Protein AF-A0A497RHJ5-F1 (afdb_monomer)

pLDDT: mean 72.8, std 21.49, range [38.78, 97.12]

Sequence (114 aa):
YRVYANDSAGNMNVSETRVVTVAVPTSTSSPTHTAPMDSDGDGVLDGVEDNVPNGGDGNYDGVKDSMQDNVASIPSATEMGYITIETDKGYLRNVRSCTKEEFGILLSIWIGWF

Structure (mmCIF, N/CA/C/O backbone):
data_AF-A0A497RHJ5-F1
#
_entry.id   AF-A0A497RHJ5-F1
#
loop_
_atom_site.group_PDB
_atom_site.id
_atom_site.type_symbol
_atom_site.label_atom_id
_atom_site.label_alt_id
_atom_site.label_comp_id
_atom_site.label_asym_id
_atom_site.label_entity_id
_atom_site.label_seq_id
_atom_site.pdbx_PDB_ins_code
_atom_site.Cartn_x
_atom_site.Cartn_y
_atom_site.Cartn_z
_atom_site.occupancy
_atom_site.B_iso_or_equiv
_atom_site.auth_seq_id
_atom_site.auth_comp_id
_atom_site.auth_asym_id
_atom_site.auth_atom_id
_atom_site.pdbx_PDB_model_num
ATOM 1 N N . TYR A 1 1 ? 11.404 -48.930 -3.145 1.00 38.78 1 TYR A N 1
ATOM 2 C CA . TYR A 1 1 ? 11.590 -47.704 -3.946 1.00 38.78 1 TYR A CA 1
ATOM 3 C C . TYR A 1 1 ? 13.082 -47.399 -3.966 1.00 38.78 1 TYR A C 1
ATOM 5 O O . TYR A 1 1 ? 13.722 -47.550 -2.934 1.00 38.78 1 TYR A O 1
ATOM 13 N N . ARG A 1 2 ? 13.675 -47.109 -5.127 1.00 42.50 2 ARG A N 1
ATOM 14 C CA . ARG A 1 2 ? 15.106 -46.776 -5.230 1.00 42.50 2 ARG A CA 1
ATOM 15 C C . ARG A 1 2 ? 15.224 -45.258 -5.257 1.00 42.50 2 ARG A C 1
ATOM 17 O O . ARG A 1 2 ? 14.594 -44.628 -6.097 1.00 42.50 2 ARG A O 1
ATOM 24 N N . VAL A 1 3 ? 15.962 -44.693 -4.309 1.00 41.69 3 VAL A N 1
ATOM 25 C CA . VAL A 1 3 ? 16.233 -43.255 -4.254 1.00 41.69 3 VAL A CA 1
ATOM 26 C C . VAL A 1 3 ? 17.540 -43.022 -5.002 1.00 41.69 3 VAL A C 1
ATOM 28 O O . VAL A 1 3 ? 18.579 -43.525 -4.585 1.00 41.69 3 VAL A O 1
ATOM 31 N N . TYR A 1 4 ? 17.479 -42.304 -6.119 1.00 51.38 4 TYR A N 1
ATOM 32 C CA . TYR A 1 4 ? 18.660 -41.786 -6.804 1.00 51.38 4 TYR A CA 1
ATOM 33 C C . TYR A 1 4 ? 18.861 -40.358 -6.297 1.00 51.38 4 TYR A C 1
ATOM 35 O O . TYR A 1 4 ? 18.154 -39.451 -6.725 1.00 51.38 4 TYR A O 1
ATOM 43 N N . ALA A 1 5 ? 19.737 -40.166 -5.314 1.00 48.12 5 ALA A N 1
ATOM 44 C CA . ALA A 1 5 ? 20.146 -38.824 -4.918 1.00 48.12 5 ALA A CA 1
ATOM 45 C C . ALA A 1 5 ? 21.242 -38.359 -5.885 1.00 48.12 5 ALA A C 1
ATOM 47 O O . ALA A 1 5 ? 22.239 -39.057 -6.050 1.00 48.12 5 ALA A O 1
ATOM 48 N N . ASN A 1 6 ? 21.036 -37.211 -6.529 1.00 50.47 6 ASN A N 1
ATOM 49 C CA . ASN A 1 6 ? 22.074 -36.502 -7.268 1.00 50.47 6 ASN A CA 1
ATOM 50 C C . ASN A 1 6 ? 22.592 -35.396 -6.348 1.00 50.47 6 ASN A C 1
ATOM 52 O O . ASN A 1 6 ? 21.800 -34.563 -5.901 1.00 50.47 6 ASN A O 1
ATOM 56 N N . ASP A 1 7 ? 23.880 -35.404 -6.021 1.00 53.31 7 ASP A N 1
ATOM 57 C CA . ASP A 1 7 ? 24.500 -34.255 -5.369 1.00 53.31 7 ASP A CA 1
ATOM 58 C C . ASP A 1 7 ? 24.890 -33.198 -6.418 1.00 53.31 7 ASP A C 1
ATOM 60 O O . ASP A 1 7 ? 24.920 -33.454 -7.625 1.00 53.31 7 ASP A O 1
ATOM 64 N N . SER A 1 8 ? 25.167 -31.972 -5.971 1.00 50.38 8 SER A N 1
ATOM 65 C CA . SER A 1 8 ? 25.515 -30.848 -6.855 1.00 50.38 8 SER A CA 1
ATOM 66 C C . SER A 1 8 ? 26.863 -31.010 -7.580 1.00 50.38 8 SER A C 1
ATOM 68 O O . SER A 1 8 ? 27.282 -30.090 -8.278 1.00 50.38 8 SER A O 1
ATOM 70 N N . ALA A 1 9 ? 27.544 -32.153 -7.430 1.00 52.41 9 ALA A N 1
ATOM 71 C CA . ALA A 1 9 ? 28.739 -32.515 -8.189 1.00 52.41 9 ALA A CA 1
ATOM 72 C C . ALA A 1 9 ? 28.431 -33.424 -9.397 1.00 52.41 9 ALA A C 1
ATOM 74 O O . ALA A 1 9 ? 29.320 -33.660 -10.212 1.00 52.41 9 ALA A O 1
ATOM 75 N N . GLY A 1 10 ? 27.182 -33.883 -9.564 1.00 54.28 10 GLY A N 1
ATOM 76 C CA . GLY A 1 10 ? 26.735 -34.591 -10.768 1.00 54.28 10 GLY A CA 1
ATOM 77 C C . GLY A 1 10 ? 27.143 -36.063 -10.847 1.00 54.28 10 GLY A C 1
ATOM 78 O O . GLY A 1 10 ? 27.176 -36.628 -11.943 1.00 54.28 10 GLY A O 1
ATOM 79 N N . ASN A 1 11 ? 27.432 -36.710 -9.717 1.00 50.25 11 ASN A N 1
ATOM 80 C CA . ASN A 1 11 ? 27.834 -38.114 -9.707 1.00 50.25 11 ASN A CA 1
ATOM 81 C C . ASN A 1 11 ? 26.638 -39.037 -9.415 1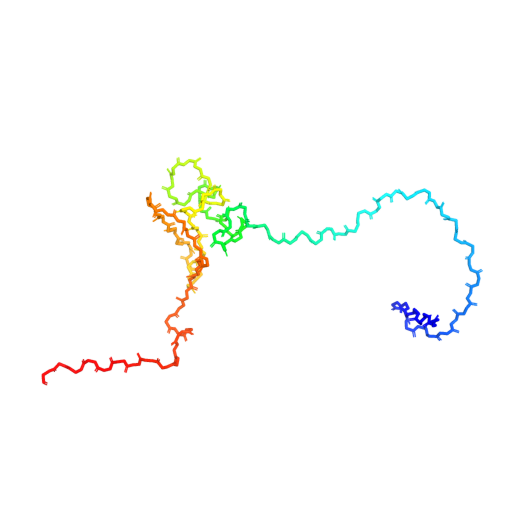.00 50.25 11 ASN A C 1
ATOM 83 O O . ASN A 1 11 ? 26.125 -39.090 -8.302 1.00 50.25 11 ASN A O 1
ATOM 87 N N . MET A 1 12 ? 26.231 -39.839 -10.403 1.00 45.09 12 MET A N 1
ATOM 88 C CA . MET A 1 12 ? 25.213 -40.886 -10.240 1.00 45.09 12 MET A CA 1
ATOM 89 C C . MET A 1 12 ? 25.876 -42.238 -9.910 1.00 45.09 12 MET A C 1
ATOM 91 O O . MET A 1 12 ? 26.804 -42.650 -10.602 1.00 45.09 12 MET A O 1
ATOM 95 N N . ASN A 1 13 ? 25.350 -42.968 -8.915 1.00 47.56 13 ASN A N 1
ATOM 96 C CA . ASN A 1 13 ? 25.677 -44.372 -8.571 1.00 47.56 13 ASN A CA 1
ATOM 97 C C . ASN A 1 13 ? 26.961 -44.689 -7.761 1.00 47.56 13 ASN A C 1
ATOM 99 O O . ASN A 1 13 ? 27.473 -45.806 -7.849 1.00 47.56 13 ASN A O 1
ATOM 103 N N . VAL A 1 14 ? 27.441 -43.804 -6.885 1.00 42.28 14 VAL A N 1
ATOM 104 C CA . VAL A 1 14 ? 28.445 -44.187 -5.865 1.00 42.28 14 VAL A CA 1
ATOM 105 C C . VAL A 1 14 ? 27.787 -44.514 -4.522 1.00 42.28 14 VAL A C 1
ATOM 107 O O . VAL A 1 14 ? 27.179 -43.661 -3.885 1.00 42.28 14 VAL A O 1
ATOM 110 N N . SER A 1 15 ? 27.903 -45.768 -4.081 1.00 47.53 15 SER A N 1
ATOM 111 C CA . SER A 1 15 ? 27.500 -46.221 -2.746 1.00 47.53 15 SER A CA 1
ATOM 112 C C . SER A 1 15 ? 28.716 -46.227 -1.820 1.00 47.53 15 SER A C 1
ATOM 114 O O . SER A 1 15 ? 29.446 -47.216 -1.767 1.00 47.53 15 SER A O 1
ATOM 116 N N . GLU A 1 16 ? 28.951 -45.123 -1.111 1.00 47.06 16 GLU A N 1
ATOM 117 C CA . GLU A 1 16 ? 30.001 -45.042 -0.095 1.00 47.06 16 GLU A CA 1
ATOM 118 C C . GLU A 1 16 ? 29.387 -45.123 1.308 1.00 47.06 16 GLU A C 1
ATOM 120 O O . GLU A 1 16 ? 28.567 -44.292 1.700 1.00 47.06 16 GLU A O 1
ATOM 125 N N . THR A 1 17 ? 29.773 -46.147 2.071 1.00 45.56 17 THR A N 1
ATOM 126 C CA . THR A 1 17 ? 29.337 -46.325 3.461 1.00 45.56 17 THR A CA 1
ATOM 127 C C . THR A 1 17 ? 30.064 -45.312 4.343 1.00 45.56 17 THR A C 1
ATOM 129 O O . THR A 1 17 ? 31.150 -45.585 4.849 1.00 45.56 17 THR A O 1
ATOM 132 N N . ARG A 1 18 ? 29.481 -44.123 4.526 1.00 53.47 18 ARG A N 1
ATOM 133 C CA . ARG A 1 18 ? 29.989 -43.113 5.464 1.00 53.47 18 ARG A CA 1
ATOM 134 C C . ARG A 1 18 ? 29.206 -43.183 6.771 1.00 53.47 18 ARG A C 1
ATOM 136 O O . ARG A 1 18 ? 27.981 -43.095 6.779 1.00 53.47 18 ARG A O 1
ATOM 143 N N . VAL A 1 19 ? 29.919 -43.349 7.882 1.00 44.84 19 VAL A N 1
ATOM 144 C CA . VAL A 1 19 ? 29.334 -43.277 9.225 1.00 44.84 19 VAL A CA 1
ATOM 145 C C . VAL A 1 19 ? 28.976 -41.816 9.492 1.00 44.84 19 VAL A C 1
ATOM 147 O O . VAL A 1 19 ? 29.855 -40.981 9.692 1.00 44.84 19 VAL A O 1
ATOM 150 N N . VAL A 1 20 ? 27.683 -41.496 9.449 1.00 48.06 20 VAL A N 1
ATOM 151 C CA . VAL A 1 20 ? 27.170 -40.177 9.828 1.00 48.06 20 VAL A CA 1
ATOM 152 C C . VAL A 1 20 ? 27.064 -40.142 11.347 1.00 48.06 20 VAL A C 1
ATOM 154 O O . VAL A 1 20 ? 26.157 -40.730 11.935 1.00 48.06 20 VAL A O 1
ATOM 157 N N . THR A 1 21 ? 27.998 -39.453 11.996 1.00 43.06 21 THR A N 1
ATOM 158 C CA . THR A 1 21 ? 27.828 -39.047 13.392 1.00 43.06 21 THR A CA 1
ATOM 159 C C . THR A 1 21 ? 26.703 -38.018 13.428 1.00 43.06 21 THR A C 1
ATOM 161 O O . THR A 1 21 ? 26.893 -36.878 13.008 1.00 43.06 21 THR A O 1
ATOM 164 N N . VAL A 1 22 ? 25.517 -38.413 13.891 1.00 48.50 22 VAL A N 1
ATOM 165 C CA . VAL A 1 22 ? 24.422 -37.471 14.144 1.00 48.50 22 VAL A CA 1
ATOM 166 C C . VAL A 1 22 ? 24.816 -36.652 15.369 1.00 48.50 22 VAL A C 1
ATOM 168 O O . VAL A 1 22 ? 24.594 -37.063 16.506 1.00 48.50 22 VAL A O 1
ATOM 171 N N . ALA A 1 23 ? 25.455 -35.503 15.148 1.00 52.94 23 ALA A N 1
ATOM 172 C CA . ALA A 1 23 ? 25.455 -34.460 16.159 1.00 52.94 23 ALA A CA 1
ATOM 173 C C . ALA A 1 23 ? 23.987 -34.109 16.437 1.00 52.94 23 ALA A C 1
ATOM 175 O O . ALA A 1 23 ? 23.197 -33.975 15.499 1.00 52.94 23 ALA A O 1
ATOM 176 N N . VAL A 1 24 ? 23.617 -34.010 17.718 1.00 57.44 24 VAL A N 1
ATOM 177 C CA . VAL A 1 24 ? 22.319 -33.468 18.149 1.00 57.44 24 VAL A CA 1
ATOM 178 C C . VAL A 1 24 ? 22.048 -32.221 17.303 1.00 57.44 24 VAL A C 1
ATOM 180 O O . VAL A 1 24 ? 22.956 -31.393 17.206 1.00 57.44 24 VAL A O 1
ATOM 183 N N . PRO A 1 25 ? 20.891 -32.096 16.627 1.00 47.75 25 PRO A N 1
ATOM 184 C CA . PRO A 1 25 ? 20.706 -31.026 15.666 1.00 47.75 25 PRO A CA 1
ATOM 185 C C . PRO A 1 25 ? 20.757 -29.698 16.415 1.00 47.75 25 PRO A C 1
ATOM 187 O O . PRO A 1 25 ? 19.798 -29.299 17.069 1.00 47.75 25 PRO A O 1
ATOM 190 N N . THR A 1 26 ? 21.870 -28.979 16.298 1.00 41.47 26 THR A N 1
ATOM 191 C CA . THR A 1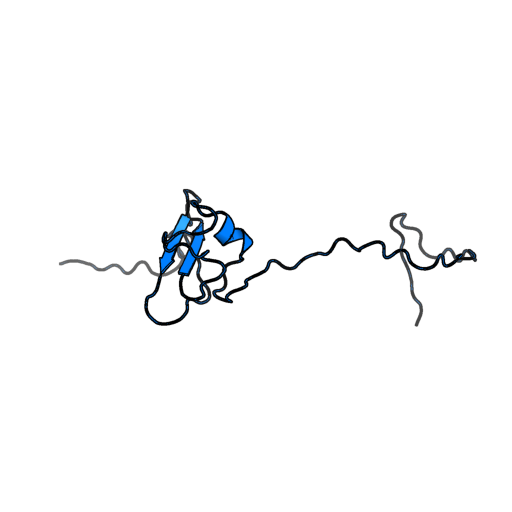 26 ? 21.799 -27.527 16.348 1.00 41.47 26 THR A CA 1
ATOM 192 C C . THR A 1 26 ? 20.935 -27.174 15.155 1.00 41.47 26 THR A C 1
ATOM 194 O O . THR A 1 26 ? 21.362 -27.389 14.018 1.00 41.47 26 THR A O 1
ATOM 197 N N . SER A 1 27 ? 19.696 -26.754 15.422 1.00 43.69 27 SER A N 1
ATOM 198 C CA . SER A 1 27 ? 18.733 -26.288 14.431 1.00 43.69 27 SER A CA 1
ATOM 199 C C . SER A 1 27 ? 19.410 -25.252 13.544 1.00 43.69 27 SER A C 1
ATOM 201 O O . SER A 1 27 ? 19.448 -24.066 13.852 1.00 43.69 27 SER A O 1
ATOM 203 N N . THR A 1 28 ? 20.013 -25.722 12.459 1.00 42.75 28 THR A N 1
ATOM 204 C CA . THR A 1 28 ? 20.556 -24.873 11.416 1.00 42.75 28 THR A CA 1
ATOM 205 C C . THR A 1 28 ? 19.318 -24.447 10.666 1.00 42.75 28 THR A C 1
ATOM 207 O O . THR A 1 28 ? 18.754 -25.236 9.908 1.00 42.75 28 THR A O 1
ATOM 210 N N . SER A 1 29 ? 18.809 -23.265 11.014 1.00 46.12 29 SER A N 1
ATOM 211 C CA . SER A 1 29 ? 17.645 -22.669 10.380 1.00 46.12 29 SER A CA 1
ATOM 212 C C . SER A 1 29 ? 17.847 -22.739 8.873 1.00 46.12 29 SER A C 1
ATOM 214 O O . SER A 1 29 ? 18.726 -22.072 8.324 1.00 46.12 29 SER A O 1
ATOM 216 N N . SER A 1 30 ? 17.040 -23.574 8.216 1.00 48.31 30 SER A N 1
ATOM 217 C CA . SER A 1 30 ? 16.749 -23.420 6.795 1.00 48.31 30 SER A CA 1
ATOM 218 C C . SER A 1 30 ? 16.442 -21.936 6.570 1.00 48.31 30 SER A C 1
ATOM 220 O O . SER A 1 30 ? 15.754 -21.373 7.427 1.00 48.31 30 SER A O 1
ATOM 222 N N . PRO A 1 31 ? 16.971 -21.264 5.529 1.00 51.84 31 PRO A N 1
ATOM 223 C CA . PRO A 1 31 ? 16.572 -19.892 5.261 1.00 51.84 31 PRO A CA 1
ATOM 224 C C . PRO A 1 31 ? 15.051 -19.892 5.147 1.00 51.84 31 PRO A C 1
ATOM 226 O O . PRO A 1 31 ? 14.487 -20.501 4.237 1.00 51.84 31 PRO A O 1
ATOM 229 N N . THR A 1 32 ? 14.395 -19.306 6.145 1.00 47.00 32 THR A N 1
ATOM 230 C CA . THR A 1 32 ? 12.948 -19.202 6.208 1.00 47.00 32 THR A CA 1
ATOM 231 C C . THR A 1 32 ? 12.544 -18.406 4.982 1.00 47.00 32 THR A C 1
ATOM 233 O O . THR A 1 32 ? 12.774 -17.202 4.915 1.00 47.00 32 THR A O 1
ATOM 236 N N . HIS A 1 33 ? 12.003 -19.080 3.971 1.00 44.88 33 HIS A N 1
ATOM 237 C CA . HIS A 1 33 ? 11.320 -18.404 2.884 1.00 44.88 33 HIS A CA 1
ATOM 238 C C . HIS A 1 33 ? 9.979 -17.960 3.468 1.00 44.88 33 HIS A C 1
ATOM 240 O O . HIS A 1 33 ? 8.975 -18.662 3.365 1.00 44.88 33 HIS A O 1
ATOM 246 N N . THR A 1 34 ? 10.018 -16.866 4.230 1.00 58.09 34 THR A N 1
ATOM 247 C CA . THR A 1 34 ? 8.835 -16.217 4.782 1.00 58.09 34 THR A CA 1
ATOM 248 C C . THR A 1 34 ? 8.008 -15.791 3.583 1.00 58.09 34 THR A C 1
ATOM 250 O O . THR A 1 34 ? 8.428 -14.916 2.827 1.00 58.09 34 THR A O 1
ATOM 253 N N . ALA A 1 35 ? 6.882 -16.469 3.355 1.00 66.19 35 ALA A N 1
ATOM 254 C CA . ALA A 1 35 ? 5.900 -15.983 2.401 1.00 66.19 35 ALA A CA 1
ATOM 255 C C . ALA A 1 35 ? 5.582 -14.525 2.769 1.00 66.19 35 ALA A C 1
ATOM 257 O O . ALA A 1 35 ? 5.497 -14.227 3.966 1.00 66.19 35 ALA A O 1
ATOM 258 N N . PRO A 1 36 ? 5.484 -13.617 1.786 1.00 74.56 36 PRO A N 1
ATOM 259 C CA . PRO A 1 36 ? 5.178 -12.233 2.091 1.00 74.56 36 PRO A CA 1
ATOM 260 C C . PRO A 1 36 ? 3.838 -12.173 2.839 1.00 74.56 36 PRO A C 1
ATOM 262 O O . PRO A 1 36 ? 2.898 -12.887 2.486 1.00 74.56 36 PRO A O 1
ATOM 265 N N . MET A 1 37 ? 3.818 -11.408 3.929 1.00 87.94 37 MET A N 1
ATOM 266 C CA . MET A 1 37 ? 2.673 -11.281 4.829 1.00 87.94 37 MET A CA 1
ATOM 267 C C . MET A 1 37 ? 1.691 -10.247 4.272 1.00 87.94 37 MET A C 1
ATOM 269 O O . MET A 1 37 ? 2.122 -9.286 3.642 1.00 87.94 37 MET A O 1
ATOM 273 N N . ASP A 1 38 ? 0.409 -10.510 4.487 1.00 90.25 38 ASP A N 1
ATOM 274 C CA . ASP A 1 38 ? -0.745 -9.642 4.239 1.00 90.25 38 ASP A CA 1
ATOM 275 C C . ASP A 1 38 ? -1.609 -9.805 5.500 1.00 90.25 38 ASP A C 1
ATOM 277 O O . ASP A 1 38 ? -2.262 -10.840 5.694 1.00 90.25 38 ASP A O 1
ATOM 281 N N . SER A 1 39 ? -1.419 -8.900 6.457 1.00 89.50 39 SER A N 1
ATOM 282 C CA . SER A 1 39 ? -1.901 -9.029 7.833 1.00 89.50 39 SER A CA 1
ATOM 283 C C . SER A 1 39 ? -3.390 -8.720 7.975 1.00 89.50 39 SER A C 1
ATOM 285 O O . SER A 1 39 ? -4.048 -9.301 8.845 1.00 89.50 39 SER A O 1
ATOM 287 N N . ASP A 1 40 ? -3.935 -7.848 7.132 1.00 87.19 40 ASP A N 1
ATOM 288 C CA . ASP A 1 40 ? -5.336 -7.422 7.157 1.00 87.19 40 ASP A CA 1
ATOM 289 C C . ASP A 1 40 ? -6.194 -8.096 6.055 1.00 87.19 40 ASP A C 1
ATOM 291 O O . ASP A 1 40 ? -7.432 -8.166 6.126 1.00 87.19 40 ASP A O 1
ATOM 295 N N . GLY A 1 41 ? -5.532 -8.751 5.101 1.00 87.31 41 GLY A N 1
ATOM 296 C CA . GLY A 1 41 ? -6.126 -9.562 4.053 1.00 87.31 41 GLY A CA 1
ATOM 297 C C . GLY A 1 41 ? -6.704 -8.742 2.905 1.00 87.31 41 GLY A C 1
ATOM 298 O O . GLY A 1 41 ? -7.538 -9.271 2.155 1.00 87.31 41 GLY A O 1
ATOM 299 N N . ASP A 1 42 ? -6.363 -7.467 2.777 1.00 85.12 42 ASP A N 1
ATOM 300 C CA . ASP A 1 42 ? -6.897 -6.607 1.727 1.00 85.12 42 ASP A CA 1
ATOM 301 C C . ASP A 1 42 ? -6.313 -6.947 0.328 1.00 85.12 42 ASP A C 1
ATOM 303 O O . ASP A 1 42 ? -6.852 -6.557 -0.720 1.00 85.12 42 ASP A O 1
ATOM 307 N N . GLY A 1 43 ? -5.286 -7.803 0.292 1.00 86.81 43 GLY A N 1
ATOM 308 C CA . GLY A 1 43 ? -4.613 -8.289 -0.907 1.00 86.81 43 GLY A CA 1
ATOM 309 C C . GLY A 1 43 ? -3.355 -7.505 -1.281 1.00 86.81 43 GLY A C 1
ATOM 310 O O . GLY A 1 43 ? -2.760 -7.808 -2.324 1.00 86.81 43 GLY A O 1
ATOM 311 N N . VAL A 1 44 ? -2.948 -6.534 -0.469 1.00 90.75 44 VAL A N 1
ATOM 312 C CA . VAL A 1 44 ? -1.657 -5.858 -0.526 1.00 90.75 44 VAL A CA 1
ATOM 313 C C . VAL A 1 44 ? -0.743 -6.471 0.536 1.00 90.75 44 VAL A C 1
ATOM 315 O O . VAL A 1 44 ? -1.165 -6.940 1.581 1.00 90.75 44 VAL A O 1
ATOM 318 N N . LEU A 1 45 ? 0.543 -6.597 0.219 1.00 92.88 45 LEU A N 1
ATOM 319 C CA . LEU A 1 45 ? 1.499 -7.173 1.163 1.00 92.88 45 LEU A CA 1
ATOM 320 C C . LEU A 1 45 ? 1.927 -6.101 2.167 1.00 92.88 45 LEU A C 1
ATOM 322 O O . LEU A 1 45 ? 2.297 -5.014 1.729 1.00 92.88 45 LEU A O 1
ATOM 326 N N . ASP A 1 46 ? 2.065 -6.444 3.450 1.00 91.12 46 ASP A N 1
ATOM 327 C CA . ASP A 1 46 ? 2.506 -5.521 4.511 1.00 91.12 46 ASP A CA 1
ATOM 328 C C . ASP A 1 46 ? 3.786 -4.781 4.116 1.00 91.12 46 ASP A C 1
ATOM 330 O O . ASP A 1 46 ? 3.948 -3.587 4.338 1.00 91.12 46 ASP A O 1
ATOM 334 N N . GLY A 1 47 ? 4.723 -5.502 3.489 1.00 91.06 47 GLY A N 1
ATOM 335 C CA . GLY A 1 47 ? 5.994 -4.939 3.046 1.00 91.06 47 GLY A CA 1
ATOM 336 C C . GLY A 1 47 ? 5.867 -3.941 1.893 1.00 91.06 47 GLY A C 1
ATOM 337 O O . GLY A 1 47 ? 6.786 -3.161 1.684 1.00 91.06 47 GLY A O 1
ATOM 338 N N . VAL A 1 48 ? 4.780 -3.964 1.123 1.00 93.00 48 VAL A N 1
ATOM 339 C CA . VAL A 1 48 ? 4.474 -2.950 0.102 1.00 93.00 48 VAL A CA 1
ATOM 340 C C . VAL A 1 48 ? 3.908 -1.701 0.770 1.00 93.00 48 VAL A C 1
ATOM 342 O O . VAL A 1 48 ? 4.376 -0.603 0.476 1.00 93.00 48 VAL A O 1
ATOM 345 N N . GLU A 1 49 ? 2.974 -1.872 1.698 1.00 95.25 49 GLU A N 1
ATOM 346 C CA . GLU A 1 49 ? 2.293 -0.765 2.378 1.00 95.25 49 GLU A CA 1
ATOM 347 C C . GLU A 1 49 ? 3.211 -0.038 3.353 1.00 95.25 49 GLU A C 1
ATOM 349 O O . GLU A 1 49 ? 3.273 1.185 3.349 1.00 95.25 49 GLU A O 1
ATOM 354 N N . ASP A 1 50 ? 4.051 -0.769 4.088 1.00 94.50 50 ASP A N 1
ATOM 355 C CA . ASP A 1 50 ? 5.047 -0.208 5.006 1.00 94.50 50 ASP A CA 1
ATOM 356 C C . ASP A 1 50 ? 6.087 0.700 4.309 1.00 94.50 50 ASP A C 1
ATOM 358 O O . ASP A 1 50 ? 6.818 1.430 4.985 1.00 94.50 50 ASP A O 1
ATOM 362 N N . ASN A 1 51 ? 6.180 0.666 2.971 1.00 93.50 51 ASN A N 1
ATOM 363 C CA . ASN A 1 51 ? 7.059 1.544 2.192 1.00 93.50 51 ASN A CA 1
ATOM 364 C C . ASN A 1 51 ? 6.410 2.882 1.787 1.00 93.50 51 ASN A C 1
ATOM 366 O O . ASN A 1 51 ? 7.109 3.738 1.227 1.00 93.50 51 ASN A O 1
ATOM 370 N N . VAL A 1 52 ? 5.114 3.094 2.050 1.00 93.38 52 VAL A N 1
ATOM 371 C CA . VAL A 1 52 ? 4.488 4.415 1.888 1.00 93.38 52 VAL A CA 1
ATOM 372 C C . VAL A 1 52 ? 5.113 5.409 2.888 1.00 93.38 52 VAL A C 1
ATOM 374 O O . VAL A 1 52 ? 5.627 5.005 3.941 1.00 93.38 52 VAL A O 1
ATOM 377 N N . PRO A 1 53 ? 5.151 6.724 2.584 1.00 93.38 53 PRO A N 1
ATOM 378 C CA . PRO A 1 53 ? 5.620 7.731 3.532 1.00 93.38 53 PRO A CA 1
ATOM 379 C C . PRO A 1 53 ? 4.952 7.668 4.917 1.00 93.38 53 PRO A C 1
ATOM 381 O O . PRO A 1 53 ? 3.980 6.964 5.148 1.00 93.38 53 PRO A O 1
ATOM 384 N N . ASN A 1 54 ? 5.506 8.426 5.866 1.00 94.00 54 ASN A N 1
ATOM 385 C CA . ASN A 1 54 ? 5.030 8.496 7.260 1.00 94.00 54 ASN A CA 1
ATOM 386 C C . ASN A 1 54 ? 5.125 7.176 8.041 1.00 94.00 54 ASN A C 1
ATOM 388 O O . ASN A 1 54 ? 4.580 7.063 9.132 1.00 94.00 54 ASN A O 1
ATOM 392 N N . GLY A 1 55 ? 5.908 6.219 7.537 1.00 92.19 55 GLY A N 1
ATOM 393 C CA . GLY A 1 55 ? 6.182 4.965 8.230 1.00 92.19 55 GLY A CA 1
ATOM 394 C C . GLY A 1 55 ? 5.090 3.917 8.051 1.00 92.19 55 GLY A C 1
ATOM 395 O O . GLY A 1 55 ? 4.886 3.135 8.978 1.00 92.19 55 GLY A O 1
ATOM 396 N N . GLY A 1 56 ? 4.424 3.891 6.893 1.00 95.25 56 GLY A N 1
ATOM 397 C CA . GLY A 1 56 ? 3.347 2.937 6.621 1.00 95.25 56 GLY A CA 1
ATOM 398 C C . GLY A 1 56 ? 1.934 3.502 6.780 1.00 95.25 56 GLY A C 1
ATOM 399 O O . GLY A 1 56 ? 0.999 2.724 6.710 1.00 95.25 56 GLY A O 1
ATOM 400 N N . ASP A 1 57 ? 1.786 4.801 7.049 1.00 97.12 57 ASP A N 1
ATOM 401 C CA . ASP A 1 57 ? 0.506 5.469 7.340 1.00 97.12 57 ASP A CA 1
ATOM 402 C C . ASP A 1 57 ? 0.205 6.478 6.220 1.00 97.12 57 ASP A C 1
ATOM 404 O O . ASP A 1 57 ? 0.706 7.614 6.202 1.00 97.12 57 ASP A O 1
ATOM 408 N N . GLY A 1 58 ? -0.521 6.016 5.205 1.00 96.56 58 GLY A N 1
ATOM 409 C CA . GLY A 1 58 ? -0.803 6.778 3.996 1.00 96.56 58 GLY A CA 1
ATOM 410 C C . GLY A 1 58 ? -1.935 7.790 4.172 1.00 96.56 58 GLY A C 1
ATOM 411 O O . GLY A 1 58 ? -1.925 8.838 3.513 1.00 96.56 58 GLY A O 1
ATOM 412 N N . ASN A 1 59 ? -2.895 7.507 5.059 1.00 96.12 59 ASN A N 1
ATOM 413 C CA . ASN A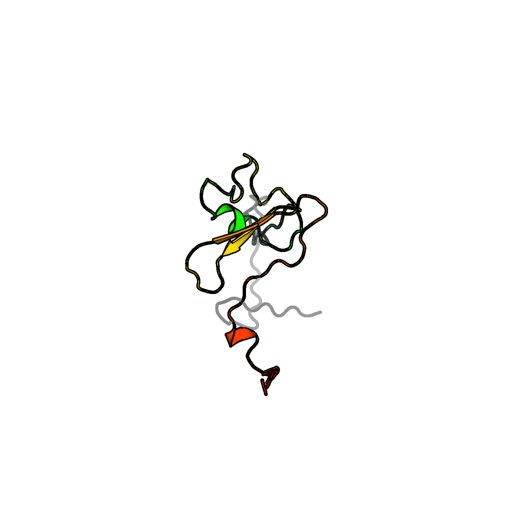 1 59 ? -4.051 8.370 5.326 1.00 96.12 59 ASN A CA 1
ATOM 414 C C . ASN A 1 59 ? -3.858 9.303 6.541 1.00 96.12 59 ASN A C 1
ATOM 416 O O . ASN A 1 59 ? -4.658 10.223 6.727 1.00 96.12 59 ASN A O 1
ATOM 420 N N . TYR A 1 60 ? -2.747 9.167 7.269 1.00 97.12 60 TYR A N 1
ATOM 421 C CA . TYR A 1 60 ? -2.328 10.003 8.398 1.00 97.12 60 TYR A CA 1
ATOM 422 C C . TYR A 1 60 ? -3.231 9.895 9.635 1.00 97.12 60 TYR A C 1
ATOM 424 O O . TYR A 1 60 ? -3.409 10.886 10.359 1.00 97.12 60 TYR A O 1
ATOM 432 N N . ASP A 1 61 ? -3.814 8.725 9.895 1.00 96.69 61 ASP A N 1
ATOM 433 C CA . ASP A 1 61 ? -4.675 8.516 11.067 1.00 96.69 61 ASP A CA 1
ATOM 434 C C . ASP A 1 61 ? -3.925 7.975 12.305 1.00 96.69 61 ASP A C 1
ATOM 436 O O . ASP A 1 61 ? -4.471 7.963 13.417 1.00 96.69 61 ASP A O 1
ATOM 440 N N . GLY A 1 62 ? -2.640 7.640 12.144 1.00 96.50 62 GLY A N 1
ATOM 441 C CA . GLY A 1 62 ? -1.754 7.135 13.189 1.00 96.50 62 GLY A CA 1
ATOM 442 C C . GLY A 1 62 ? -1.712 5.610 13.305 1.00 96.50 62 GLY A C 1
ATOM 443 O O . GLY A 1 62 ? -0.986 5.099 14.167 1.00 96.50 62 GLY A O 1
ATOM 444 N N . VAL A 1 63 ? -2.463 4.889 12.475 1.00 95.44 63 VAL A N 1
ATOM 445 C CA . VAL A 1 63 ? -2.373 3.440 12.296 1.00 95.44 63 VAL A CA 1
ATOM 446 C C . VAL A 1 63 ? -1.698 3.163 10.949 1.00 95.44 63 VAL A C 1
ATOM 448 O O . VAL A 1 63 ? -1.688 3.995 10.053 1.00 95.44 63 VAL A O 1
ATOM 451 N N . LYS A 1 64 ? -0.992 2.036 10.850 1.00 95.56 64 LYS A N 1
ATOM 452 C CA . LYS A 1 64 ? -0.402 1.630 9.575 1.00 95.56 64 LYS A CA 1
ATOM 453 C C . LYS A 1 64 ? -1.483 1.050 8.681 1.00 95.56 64 LYS A C 1
ATOM 455 O O . LYS A 1 64 ? -2.244 0.205 9.153 1.00 95.56 64 LYS A O 1
ATOM 460 N N . ASP A 1 65 ? -1.401 1.375 7.400 1.00 96.50 65 ASP A N 1
ATOM 461 C CA . ASP A 1 65 ? -2.283 0.857 6.361 1.00 96.50 65 ASP A CA 1
ATOM 462 C C . ASP A 1 65 ? -2.281 -0.686 6.377 1.00 96.50 65 ASP A C 1
ATOM 464 O O . ASP A 1 65 ? -3.345 -1.278 6.452 1.00 96.50 65 ASP A O 1
ATOM 468 N N . SER A 1 66 ? -1.114 -1.330 6.561 1.00 95.25 66 SER A N 1
ATOM 469 C CA . SER A 1 66 ? -0.956 -2.801 6.694 1.00 95.25 66 SER A CA 1
ATOM 470 C C . SER A 1 66 ? -1.676 -3.469 7.877 1.00 95.25 66 SER A C 1
ATOM 472 O O . SER A 1 66 ? -1.585 -4.682 8.085 1.00 95.25 66 SER A O 1
ATOM 474 N N . MET A 1 67 ? -2.335 -2.685 8.728 1.00 95.25 67 MET A N 1
ATOM 475 C CA . MET A 1 67 ? -3.120 -3.156 9.868 1.00 95.25 67 MET A CA 1
ATOM 476 C C . MET A 1 67 ? -4.605 -2.797 9.745 1.00 95.25 67 MET A C 1
ATOM 478 O O . MET A 1 67 ? -5.363 -3.038 10.692 1.00 95.25 67 MET A O 1
ATOM 482 N N . GLN A 1 68 ? -5.020 -2.200 8.630 1.00 94.94 68 GLN A N 1
ATOM 483 C CA . GLN A 1 68 ? -6.334 -1.611 8.434 1.00 94.94 68 GLN A CA 1
ATOM 484 C C . GLN A 1 68 ? -6.952 -2.153 7.152 1.00 94.94 68 GLN A C 1
ATOM 486 O O . GLN A 1 68 ? -6.816 -1.571 6.090 1.00 94.94 68 GLN A O 1
ATOM 491 N N . ASP A 1 69 ? -7.801 -3.170 7.273 1.00 94.25 69 ASP A N 1
ATOM 492 C CA . ASP A 1 69 ? -8.491 -3.792 6.133 1.00 94.25 69 ASP A CA 1
ATOM 493 C C . ASP A 1 69 ? -9.430 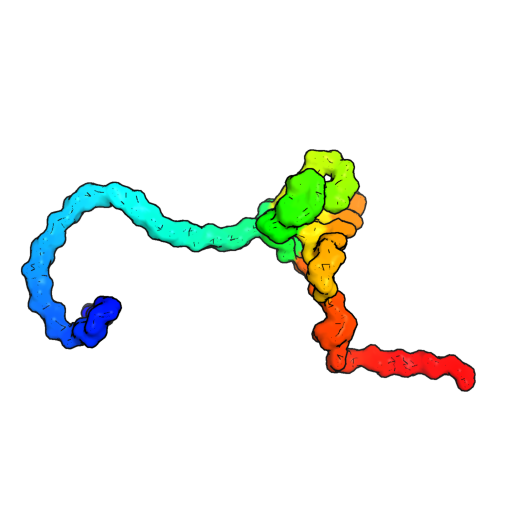-2.853 5.335 1.00 94.25 69 ASP A C 1
ATOM 495 O O . ASP A 1 69 ? -10.068 -3.271 4.361 1.00 94.25 69 ASP A O 1
ATOM 499 N N . ASN A 1 70 ? -9.552 -1.588 5.741 1.00 94.06 70 ASN A N 1
ATOM 500 C CA . ASN A 1 70 ? -10.284 -0.515 5.080 1.00 94.06 70 ASN A CA 1
ATOM 501 C C . ASN A 1 70 ? -9.387 0.610 4.514 1.00 94.06 70 ASN A C 1
ATOM 503 O O . ASN A 1 70 ? -9.936 1.566 3.953 1.00 94.06 70 ASN A O 1
ATOM 507 N N . VAL A 1 71 ? -8.059 0.503 4.633 1.00 96.31 71 VAL A N 1
ATOM 508 C CA . VAL A 1 71 ? -7.055 1.451 4.130 1.00 96.31 71 VAL A CA 1
ATOM 509 C C . VAL A 1 71 ? -5.951 0.674 3.416 1.00 96.31 71 VAL A C 1
ATOM 511 O O . VAL A 1 71 ? -5.361 -0.210 4.004 1.00 96.31 71 VAL A O 1
ATOM 514 N N . ALA A 1 72 ? -5.659 1.015 2.161 1.00 95.75 72 ALA A N 1
ATOM 515 C CA . ALA A 1 72 ? -4.657 0.310 1.363 1.00 95.75 72 ALA A CA 1
ATOM 516 C C . ALA A 1 72 ? -3.695 1.282 0.683 1.00 95.75 72 ALA A C 1
ATOM 518 O O . ALA A 1 72 ? -4.150 2.198 -0.020 1.00 95.75 72 ALA A O 1
ATOM 519 N N . SER A 1 73 ? -2.385 1.043 0.794 1.00 95.88 73 SER A N 1
ATOM 520 C CA . SER A 1 73 ? -1.357 1.842 0.108 1.00 95.88 73 SER A CA 1
ATOM 521 C C . SER A 1 73 ? -0.565 1.044 -0.916 1.00 95.88 73 SER A C 1
ATOM 523 O O . SER A 1 73 ? 0.237 0.173 -0.597 1.00 95.88 73 SER A O 1
ATOM 525 N N . ILE A 1 74 ? -0.700 1.416 -2.189 1.00 94.00 74 ILE A N 1
ATOM 526 C CA . ILE A 1 74 ? -0.012 0.738 -3.293 1.00 94.00 74 ILE A CA 1
ATOM 527 C C . ILE A 1 74 ? 0.847 1.703 -4.114 1.00 94.00 74 ILE A C 1
ATOM 529 O O . ILE A 1 74 ? 0.480 2.871 -4.280 1.00 94.00 74 ILE A O 1
ATOM 533 N N . PRO A 1 75 ? 1.970 1.242 -4.695 1.00 93.00 75 PRO A N 1
ATOM 534 C CA . PRO A 1 75 ? 2.706 2.023 -5.672 1.00 93.00 75 PRO A CA 1
ATOM 535 C C . PRO A 1 75 ? 1.790 2.459 -6.818 1.00 93.00 75 PRO A C 1
ATOM 537 O O . PRO A 1 75 ? 0.968 1.686 -7.324 1.00 93.00 75 PRO A O 1
ATOM 540 N N . SER A 1 76 ? 1.946 3.706 -7.257 1.00 90.19 76 SER A N 1
ATOM 541 C CA . SER A 1 76 ? 1.328 4.170 -8.494 1.00 90.19 76 SER A CA 1
ATOM 542 C C . SER A 1 76 ? 1.752 3.253 -9.640 1.00 90.19 76 SER A C 1
ATOM 544 O O . SER A 1 76 ? 2.911 2.852 -9.721 1.00 90.19 76 SER A O 1
ATOM 546 N N . ALA A 1 77 ? 0.848 2.990 -10.583 1.00 87.25 77 ALA A N 1
ATOM 547 C CA . ALA A 1 77 ? 1.164 2.202 -11.777 1.00 87.25 77 ALA A CA 1
ATOM 548 C C . ALA A 1 77 ? 2.258 2.839 -12.652 1.00 87.25 77 ALA A C 1
ATOM 550 O O . ALA A 1 77 ? 2.831 2.191 -13.518 1.00 87.25 77 ALA A O 1
ATOM 551 N N . THR A 1 78 ? 2.530 4.128 -12.447 1.00 84.44 78 THR A N 1
ATOM 552 C CA . THR A 1 78 ? 3.626 4.856 -13.095 1.00 84.44 78 THR A CA 1
ATOM 553 C C . THR A 1 78 ? 4.935 4.805 -12.308 1.00 84.44 78 THR A C 1
ATOM 555 O O . THR A 1 78 ? 5.883 5.487 -12.683 1.00 84.44 78 THR A O 1
ATOM 558 N N . GLU A 1 79 ? 4.971 4.083 -11.184 1.00 82.12 79 GLU A N 1
ATO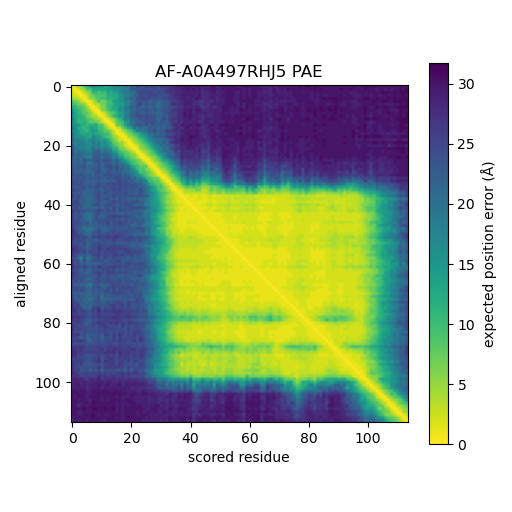M 559 C CA . GLU A 1 79 ? 6.085 4.005 -10.227 1.00 82.12 79 GLU A CA 1
ATOM 560 C C . GLU A 1 79 ? 6.499 5.362 -9.620 1.00 82.12 79 GLU A C 1
ATOM 562 O O . GLU A 1 79 ? 7.509 5.480 -8.929 1.00 82.12 79 GLU A O 1
ATOM 567 N N . MET A 1 80 ? 5.698 6.412 -9.829 1.00 87.00 80 MET A N 1
ATOM 568 C CA . MET A 1 80 ? 5.952 7.759 -9.314 1.00 87.00 80 MET A CA 1
ATOM 569 C C . MET A 1 80 ? 5.215 8.011 -7.994 1.00 87.00 80 MET A C 1
ATOM 571 O O . MET A 1 80 ? 4.371 8.901 -7.905 1.00 87.00 80 MET A O 1
ATOM 575 N N . GLY A 1 81 ? 5.538 7.224 -6.968 1.00 90.31 81 GLY A N 1
ATOM 576 C CA . GLY A 1 81 ? 4.984 7.364 -5.617 1.00 90.31 81 GLY A CA 1
ATOM 577 C C . GLY A 1 81 ? 3.888 6.350 -5.298 1.00 90.31 81 GLY A C 1
ATOM 578 O O . GLY A 1 81 ? 3.842 5.281 -5.901 1.00 90.31 81 GLY A O 1
ATOM 579 N N . TYR A 1 82 ? 3.026 6.693 -4.342 1.00 92.75 82 TYR A N 1
ATOM 580 C CA . TYR A 1 82 ? 1.991 5.814 -3.791 1.00 92.75 82 TYR A CA 1
ATOM 581 C C . TYR A 1 82 ? 0.600 6.424 -3.944 1.00 92.75 82 TYR A C 1
ATOM 583 O O . TYR A 1 82 ? 0.445 7.643 -4.036 1.00 92.75 82 TYR A O 1
ATOM 591 N N . ILE A 1 83 ? -0.402 5.553 -3.967 1.00 93.88 83 ILE A N 1
ATOM 592 C CA . ILE A 1 83 ? -1.818 5.888 -3.891 1.00 93.88 83 ILE A CA 1
ATOM 593 C C . ILE A 1 83 ? -2.354 5.211 -2.634 1.00 93.88 83 ILE A C 1
ATOM 595 O O . ILE A 1 83 ? -2.250 3.991 -2.524 1.00 93.88 83 ILE A O 1
ATOM 599 N N . THR A 1 84 ? -2.949 5.998 -1.741 1.00 96.00 84 THR A N 1
ATOM 600 C CA . THR A 1 84 ? -3.676 5.494 -0.572 1.00 96.00 84 THR A CA 1
ATOM 601 C C . THR A 1 84 ? -5.171 5.568 -0.842 1.00 96.00 84 THR A C 1
ATOM 603 O O . THR A 1 84 ? -5.679 6.591 -1.314 1.00 96.00 84 THR A O 1
ATOM 606 N N . ILE A 1 85 ? -5.871 4.470 -0.584 1.00 94.31 85 ILE A N 1
ATOM 607 C CA . ILE A 1 85 ? -7.320 4.354 -0.735 1.00 94.31 85 ILE A CA 1
ATOM 608 C C . ILE A 1 85 ? -7.892 4.022 0.635 1.00 94.31 85 ILE A C 1
ATOM 610 O O . ILE A 1 85 ? -7.471 3.053 1.246 1.00 94.31 85 ILE A O 1
ATOM 614 N N . GLU A 1 86 ? -8.880 4.787 1.081 1.00 95.88 86 GLU A N 1
ATOM 615 C CA . GLU A 1 86 ? -9.593 4.550 2.335 1.00 95.88 86 GLU A CA 1
ATOM 616 C C . GLU A 1 86 ? -11.092 4.391 2.064 1.00 95.88 86 GLU A C 1
ATOM 618 O O . GLU A 1 86 ? -11.660 5.025 1.163 1.00 95.88 86 GLU A O 1
ATOM 623 N N . THR A 1 87 ? -11.750 3.556 2.867 1.00 94.44 87 THR A N 1
ATOM 624 C CA . THR A 1 87 ? -13.207 3.517 2.951 1.00 94.44 87 THR A CA 1
ATOM 625 C C . THR A 1 87 ? -13.704 3.594 4.393 1.00 94.44 87 THR A C 1
ATOM 627 O O . THR A 1 87 ? -13.282 2.836 5.261 1.00 94.44 87 THR A O 1
ATOM 630 N N . ASP A 1 88 ? -14.689 4.463 4.638 1.00 90.19 88 ASP A N 1
ATOM 631 C CA . ASP A 1 88 ? -15.349 4.581 5.945 1.00 90.19 8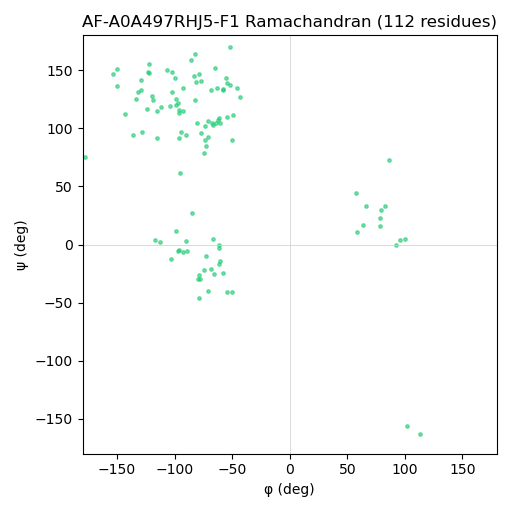8 ASP A CA 1
ATOM 632 C C . ASP A 1 88 ? -16.152 3.326 6.329 1.00 90.19 88 ASP A C 1
ATOM 634 O O . ASP A 1 88 ? -16.477 3.109 7.499 1.00 90.19 88 ASP A O 1
ATOM 638 N N . LYS A 1 89 ? -16.608 2.550 5.333 1.00 87.81 89 LYS A N 1
ATOM 639 C CA . LYS A 1 89 ? -17.526 1.423 5.537 1.00 87.81 89 LYS A CA 1
ATOM 640 C C . LYS A 1 89 ? -17.201 0.262 4.612 1.00 87.81 89 LYS A C 1
ATOM 642 O O . LYS A 1 89 ? -17.504 0.308 3.421 1.00 87.81 89 LYS A O 1
ATOM 647 N N . GLY A 1 90 ? -16.747 -0.832 5.211 1.00 87.06 90 GLY A N 1
ATOM 648 C CA . GLY A 1 90 ? -16.456 -2.082 4.522 1.00 87.06 90 GLY A CA 1
ATOM 649 C C . GLY A 1 90 ? -14.967 -2.384 4.537 1.00 87.06 90 GLY A C 1
ATOM 650 O O . GLY A 1 90 ? -14.233 -1.813 5.333 1.00 87.06 90 GLY A O 1
ATOM 651 N N . TYR A 1 91 ? -14.569 -3.297 3.659 1.00 89.56 91 TYR A N 1
ATOM 652 C CA . TYR A 1 91 ? -13.206 -3.797 3.561 1.00 89.56 91 TYR A CA 1
ATOM 653 C C . TYR A 1 91 ? -12.742 -3.716 2.116 1.00 89.56 91 TYR A C 1
ATOM 655 O O . TYR A 1 91 ? -13.519 -4.009 1.196 1.00 89.56 91 TYR A O 1
ATOM 663 N N . LEU A 1 92 ? -11.484 -3.353 1.924 1.00 89.75 92 LEU A N 1
ATOM 664 C CA . LEU A 1 92 ? -10.811 -3.447 0.642 1.00 89.75 92 LEU A CA 1
ATOM 665 C C . LEU A 1 92 ? -10.383 -4.903 0.409 1.00 89.75 92 LEU A C 1
ATOM 667 O O . LEU A 1 92 ? -10.167 -5.671 1.346 1.00 89.75 92 LEU A O 1
ATOM 671 N N . ARG A 1 93 ? -10.400 -5.331 -0.858 1.00 86.62 93 ARG A N 1
ATOM 672 C CA . ARG A 1 93 ? -9.958 -6.665 -1.294 1.00 86.62 93 ARG A CA 1
ATOM 673 C C . ARG A 1 93 ? -9.426 -6.584 -2.721 1.00 86.62 93 ARG A C 1
ATOM 675 O O . ARG A 1 93 ? -10.107 -6.045 -3.596 1.00 86.62 93 ARG A O 1
ATOM 682 N N . ASN A 1 94 ? -8.298 -7.239 -2.984 1.00 82.75 94 ASN A N 1
ATOM 683 C CA . ASN A 1 94 ? -7.654 -7.327 -4.299 1.00 82.75 94 ASN A CA 1
ATOM 684 C C . ASN A 1 94 ? -7.311 -5.947 -4.897 1.00 82.75 94 ASN A C 1
ATOM 686 O O . ASN A 1 94 ? -7.572 -5.693 -6.081 1.00 82.75 94 ASN A O 1
ATOM 690 N N . VAL A 1 95 ? -6.761 -5.051 -4.076 1.00 86.94 95 VAL A N 1
ATOM 691 C CA . VAL A 1 95 ? -6.370 -3.699 -4.491 1.00 86.94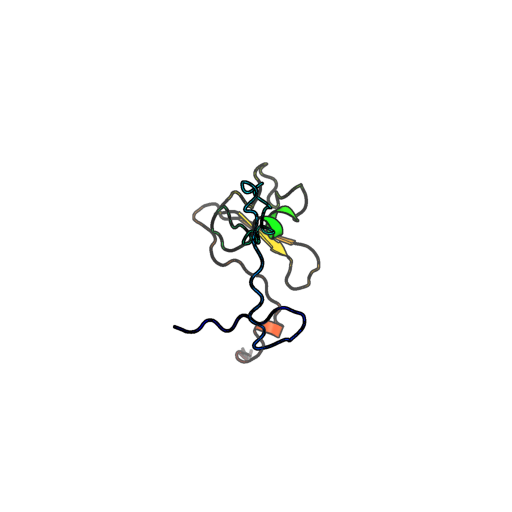 95 VAL A CA 1
ATOM 692 C C . VAL A 1 95 ? -5.182 -3.765 -5.460 1.00 86.94 95 VAL A C 1
ATOM 694 O O . VAL A 1 95 ? -4.224 -4.505 -5.256 1.00 86.94 95 VAL A O 1
ATOM 697 N N . ARG A 1 96 ? -5.254 -3.024 -6.574 1.00 85.00 96 ARG A N 1
ATOM 698 C CA . ARG A 1 96 ? -4.195 -2.982 -7.599 1.00 85.00 96 ARG A CA 1
ATOM 699 C C . ARG A 1 96 ? -4.195 -1.663 -8.365 1.00 85.00 96 ARG A C 1
ATOM 701 O O . ARG A 1 96 ? -5.260 -1.113 -8.649 1.00 85.00 96 ARG A O 1
ATOM 708 N N . SER A 1 97 ? -3.016 -1.210 -8.775 1.00 84.75 97 SER A N 1
ATOM 709 C CA . SER A 1 97 ? -2.835 -0.102 -9.713 1.00 84.75 97 SER A CA 1
ATOM 710 C C . SER A 1 97 ? -2.497 -0.662 -11.095 1.00 84.75 97 SER A C 1
ATOM 712 O O . SER A 1 97 ? -1.931 -1.745 -11.222 1.00 84.75 97 SER A O 1
ATOM 714 N N . CYS A 1 98 ? -2.919 0.040 -12.143 1.00 81.75 98 CYS A N 1
ATOM 715 C CA . CYS A 1 98 ? -2.624 -0.332 -13.523 1.00 81.75 98 CYS A CA 1
ATOM 716 C C . CYS A 1 98 ? -2.545 0.905 -14.417 1.00 81.75 98 CYS A C 1
ATOM 718 O O . CYS A 1 98 ? -3.203 1.920 -14.157 1.00 81.75 98 CYS A O 1
ATOM 720 N N . THR A 1 99 ? -1.748 0.834 -15.477 1.00 79.56 99 THR A N 1
ATOM 721 C CA . THR A 1 99 ? -1.724 1.874 -16.509 1.00 79.56 99 THR A CA 1
ATOM 722 C C . THR A 1 99 ? -2.809 1.614 -17.555 1.00 79.56 99 THR A C 1
ATOM 724 O O . THR A 1 99 ? -3.289 0.495 -17.747 1.00 79.56 99 THR A O 1
ATOM 727 N N . LYS A 1 100 ? -3.199 2.661 -18.294 1.00 67.25 100 LYS A N 1
ATOM 728 C CA . LYS A 1 100 ? -4.180 2.551 -19.391 1.00 67.25 100 LYS A CA 1
ATOM 729 C C . LYS A 1 100 ? -3.744 1.556 -20.482 1.00 67.25 100 LYS A C 1
ATOM 731 O O . LYS A 1 100 ? -4.588 1.021 -21.195 1.00 67.25 100 LYS A O 1
ATOM 736 N N . GLU A 1 101 ? -2.444 1.314 -20.609 1.00 64.44 101 GLU A N 1
ATOM 737 C CA . GLU A 1 101 ? -1.841 0.427 -21.606 1.00 64.44 101 GLU A CA 1
ATOM 738 C C . GLU A 1 101 ? -1.972 -1.057 -21.223 1.00 64.44 101 GLU A C 1
ATOM 740 O O . GLU A 1 101 ? -2.086 -1.905 -22.105 1.00 64.44 101 GLU A O 1
ATOM 745 N N . GLU A 1 102 ? -2.087 -1.374 -19.930 1.00 58.25 102 GLU A N 1
ATOM 746 C CA . GLU A 1 102 ? -2.272 -2.747 -19.429 1.00 58.25 102 GLU A CA 1
ATOM 747 C C . GLU A 1 102 ? -3.695 -3.286 -19.653 1.00 58.25 102 GLU A C 1
ATOM 749 O O . GLU A 1 102 ? -3.897 -4.495 -19.748 1.00 58.25 102 GLU A O 1
ATOM 754 N N . PHE A 1 103 ? -4.680 -2.398 -19.833 1.00 54.44 103 PHE A N 1
ATOM 755 C CA . PHE A 1 103 ? -6.055 -2.738 -20.237 1.00 54.44 103 PHE A CA 1
ATOM 756 C C . PHE A 1 103 ? -6.304 -2.527 -21.750 1.00 54.44 103 PHE A C 1
ATOM 758 O O . PHE A 1 103 ? -7.440 -2.558 -22.223 1.00 54.44 103 PHE A O 1
ATOM 765 N N . GLY A 1 104 ? -5.234 -2.311 -22.525 1.00 47.44 104 GLY A N 1
ATOM 766 C CA . GLY A 1 104 ? -5.231 -1.788 -23.894 1.00 47.44 104 GLY A CA 1
ATOM 767 C C . GLY A 1 104 ? -5.450 -2.767 -25.052 1.00 47.44 104 GLY A C 1
ATOM 768 O O . GLY A 1 104 ? -5.036 -2.451 -26.166 1.00 47.44 104 GLY A O 1
ATOM 769 N N . ILE A 1 105 ? -6.141 -3.897 -24.864 1.00 49.38 105 ILE A N 1
ATOM 770 C CA . ILE A 1 105 ? -6.889 -4.513 -25.973 1.00 49.38 105 ILE A CA 1
ATOM 771 C C . ILE A 1 105 ? -8.362 -4.684 -25.583 1.00 49.38 105 ILE A C 1
ATOM 773 O O . ILE A 1 105 ? -8.703 -5.465 -24.705 1.00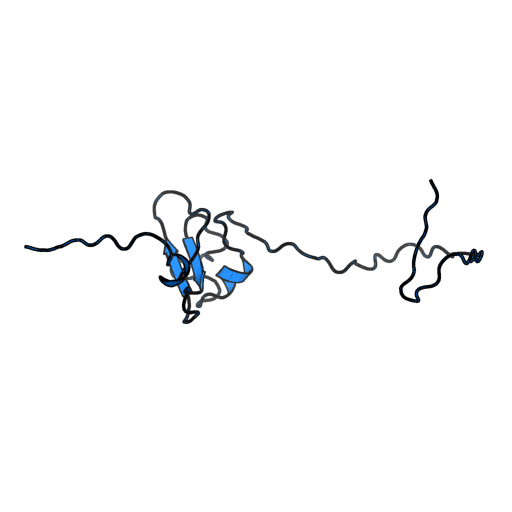 49.38 105 ILE A O 1
ATOM 777 N N . LEU A 1 106 ? -9.224 -3.984 -26.331 1.00 49.56 106 LEU A N 1
ATOM 778 C CA . LEU A 1 106 ? -10.692 -4.065 -26.368 1.00 49.56 106 LEU A CA 1
ATOM 779 C C . LEU A 1 106 ? -11.475 -3.220 -25.347 1.00 49.56 106 LEU A C 1
ATOM 781 O O . LEU A 1 106 ? -12.137 -3.771 -24.481 1.00 49.56 106 LEU A O 1
ATOM 785 N N . LEU A 1 107 ? -11.523 -1.894 -25.536 1.00 46.06 107 LEU A N 1
ATOM 786 C CA . LEU A 1 107 ? -12.790 -1.130 -25.589 1.00 46.06 107 LEU A CA 1
ATOM 787 C C . LEU A 1 107 ? -12.519 0.357 -25.863 1.00 46.06 107 LEU A C 1
ATOM 789 O O . LEU A 1 107 ? -12.646 1.229 -25.007 1.00 46.06 107 LEU A O 1
ATOM 793 N N . SER A 1 108 ? -12.190 0.662 -27.117 1.00 48.75 108 SER A N 1
ATOM 794 C CA . SER A 1 108 ? -12.395 2.002 -27.665 1.00 48.75 108 SER A CA 1
ATOM 795 C C . SER A 1 108 ? -13.899 2.189 -27.877 1.00 48.75 108 SER A C 1
ATOM 797 O O . SER A 1 108 ? -14.410 1.916 -28.962 1.00 48.75 108 SER A O 1
ATOM 7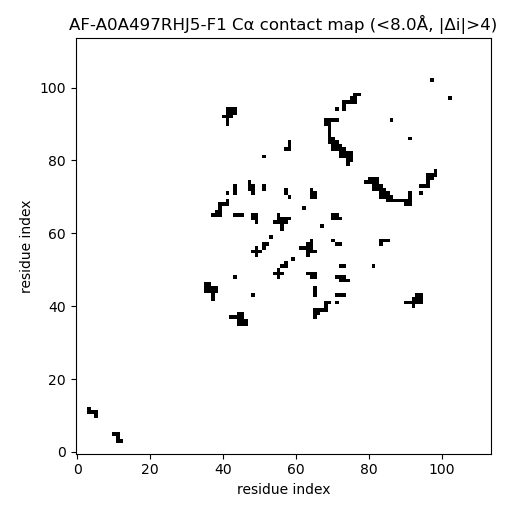99 N N . ILE A 1 109 ? -14.644 2.596 -26.847 1.00 49.09 109 ILE A N 1
ATOM 800 C CA . ILE A 1 109 ? -16.015 3.065 -27.056 1.00 49.09 109 ILE A CA 1
ATOM 801 C C . ILE A 1 109 ? -15.915 4.450 -27.710 1.00 49.09 109 ILE A C 1
ATOM 803 O O . ILE A 1 109 ? -15.555 5.452 -27.095 1.00 49.09 109 ILE A O 1
ATOM 807 N N . TRP A 1 110 ? -16.133 4.481 -29.024 1.00 45.47 110 TRP A N 1
ATOM 808 C CA . TRP A 1 110 ? -16.377 5.715 -29.759 1.00 45.47 110 TRP A CA 1
ATOM 809 C C . TRP A 1 110 ? -17.723 6.267 -29.286 1.00 45.47 110 TRP A C 1
ATOM 811 O O . TRP A 1 110 ? -18.770 5.770 -29.694 1.00 45.47 110 TRP A O 1
ATOM 821 N N . ILE A 1 111 ? -17.718 7.289 -28.431 1.00 48.62 111 ILE A N 1
ATOM 822 C CA . ILE A 1 111 ? -18.900 8.140 -28.263 1.00 48.62 111 ILE A CA 1
ATOM 823 C C . ILE A 1 111 ? -18.739 9.261 -29.281 1.00 48.62 111 ILE A C 1
ATOM 825 O O . ILE A 1 111 ? -18.030 10.239 -29.049 1.00 48.62 111 ILE A O 1
ATOM 829 N N . GLY A 1 112 ? -19.342 9.059 -30.452 1.00 42.28 112 GLY A N 1
ATOM 830 C CA . GLY A 1 112 ? -19.554 10.133 -31.411 1.00 42.28 112 GLY A CA 1
ATOM 831 C C . GLY A 1 112 ? -20.474 11.188 -30.800 1.00 42.28 112 GLY A C 1
ATOM 832 O O . GLY A 1 112 ? -21.496 10.850 -30.203 1.00 42.28 112 GLY A O 1
ATOM 833 N N . TRP A 1 113 ? -20.105 12.455 -30.950 1.00 46.88 113 TRP A N 1
ATOM 834 C CA . TRP A 1 113 ? -20.971 13.591 -30.660 1.00 46.88 113 TRP A CA 1
ATOM 835 C C . TRP A 1 113 ? -21.318 14.286 -31.981 1.00 46.88 113 TRP A C 1
ATOM 837 O O . TRP A 1 113 ? -20.415 14.806 -32.630 1.00 46.88 113 TRP A O 1
ATOM 847 N N . PHE A 1 114 ? -22.626 14.292 -32.274 1.00 50.38 114 PHE A N 1
ATOM 848 C CA . PHE A 1 114 ? -23.384 15.051 -33.288 1.00 50.38 114 PHE A CA 1
ATOM 849 C C . PHE A 1 114 ? -23.144 14.754 -34.775 1.00 50.38 114 PHE A C 1
ATOM 851 O O . PHE A 1 114 ? -22.005 14.884 -35.267 1.00 50.38 114 PHE A O 1
#

Foldseek 3Di:
DDDFDQDPVGDTDDDDDDDDPPDPDPCPDDPPPPDFDQPLQLQDGQVQQCPAPPRQPPPPPPDHQSNDQQWDWHQAQVNPGIDIGGDPDDGHHPDDHHDPVVVPDDDPPDPDDD

Radius of gyration: 25.43 Å; Cα contacts (8 Å, |Δi|>4): 138; chains: 1; bounding box: 53×63×51 Å

Solvent-accessible surface area (backbone atoms only — not comparable to full-atom values): 7646 Å² total; per-residue (Å²): 136,87,85,84,74,73,54,100,83,72,60,81,89,80,89,73,94,70,87,78,79,78,67,78,79,72,81,74,74,67,83,77,79,71,72,86,52,48,78,48,61,24,60,54,41,30,77,58,15,48,68,37,62,84,76,8,23,64,86,72,81,84,55,44,26,44,72,31,36,31,31,49,42,42,61,33,58,81,68,79,52,70,45,65,50,75,50,100,78,70,69,52,64,71,65,81,64,71,48,78,72,80,65,64,78,87,76,86,78,81,79,84,79,135

Mean predicted aligned error: 15.92 Å

Secondary structure (DSSP, 8-state):
----PPPTT---S---------------------PPP-SS-SSS-HHHHTTSHHHH-SS-SSS-GGG-TTEEEEE-TTSSSEEEEE-SSS---S-----TTTT-SS--------